Protein AF-A0A3N5GZ04-F1 (afdb_monomer_lite)

Foldseek 3Di:
DPPPDDAAEDEDEAEDQCCVVVVDPDPRVVVVVVVCVVVDPGHHDYDYDYHYPDDDDD

Sequence (58 aa):
MTDTARPIRIGLVSISDRASQGVYQDQGIPGLQQWLASALVSPWEPVVRLLPDERPES

Structure (mmCIF, N/CA/C/O backbone):
data_AF-A0A3N5GZ04-F1
#
_entry.id   AF-A0A3N5GZ04-F1
#
loop_
_atom_site.group_PDB
_atom_site.id
_atom_site.type_symbol
_atom_site.label_atom_id
_atom_site.label_alt_id
_atom_site.label_comp_id
_atom_site.label_asym_id
_atom_site.label_entity_id
_atom_site.label_seq_id
_atom_site.pdbx_PDB_ins_code
_atom_site.Cartn_x
_atom_site.Cartn_y
_atom_site.Cartn_z
_atom_site.occupancy
_atom_site.B_iso_or_equiv
_atom_site.auth_seq_id
_atom_site.auth_comp_id
_atom_site.auth_asym_id
_atom_site.auth_atom_id
_atom_site.pdbx_PDB_model_num
ATOM 1 N N . MET A 1 1 ? 11.849 -6.039 -27.916 1.00 43.69 1 MET A N 1
ATOM 2 C CA . MET A 1 1 ? 11.795 -7.224 -27.037 1.00 43.69 1 MET A CA 1
ATOM 3 C C . MET A 1 1 ? 10.684 -6.973 -26.025 1.00 43.69 1 MET A C 1
ATOM 5 O O . MET A 1 1 ? 10.940 -6.454 -24.951 1.00 43.69 1 MET A O 1
ATOM 9 N N . THR A 1 2 ? 9.429 -7.171 -26.428 1.00 48.69 2 THR A N 1
ATOM 10 C CA . THR A 1 2 ? 8.279 -7.058 -25.521 1.00 48.69 2 THR A CA 1
ATOM 11 C C . THR A 1 2 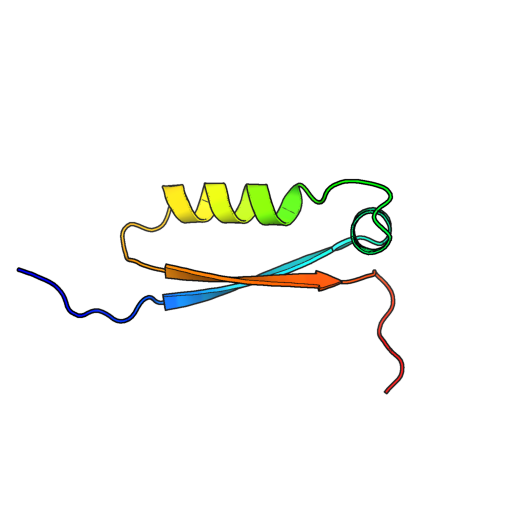? 8.215 -8.347 -24.730 1.00 48.69 2 THR A C 1
ATOM 13 O O . THR A 1 2 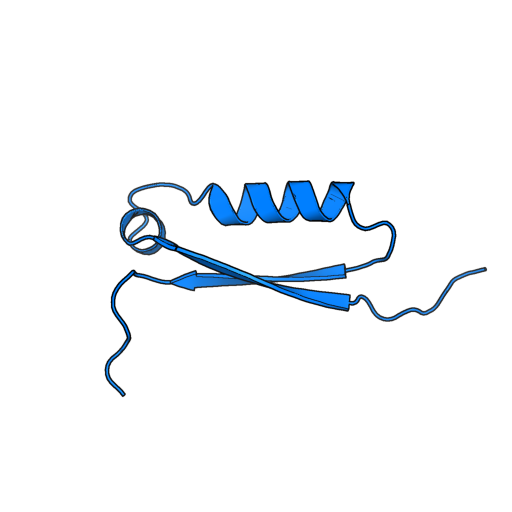? 7.736 -9.361 -25.230 1.00 48.69 2 THR A O 1
ATOM 16 N N . ASP A 1 3 ? 8.790 -8.314 -23.536 1.00 61.00 3 ASP A N 1
ATOM 17 C CA . ASP A 1 3 ? 8.612 -9.376 -22.565 1.00 61.00 3 ASP A CA 1
ATOM 18 C C . ASP A 1 3 ? 7.126 -9.429 -22.185 1.00 61.00 3 ASP A C 1
ATOM 20 O O . ASP A 1 3 ? 6.588 -8.517 -21.562 1.00 61.00 3 ASP A O 1
ATOM 24 N N . THR A 1 4 ? 6.438 -10.483 -22.621 1.00 65.12 4 THR A N 1
ATOM 25 C CA . THR A 1 4 ? 5.069 -10.854 -22.226 1.00 65.12 4 THR A CA 1
ATOM 26 C C . THR A 1 4 ? 5.031 -11.389 -20.786 1.00 65.12 4 THR A C 1
ATOM 28 O O . THR A 1 4 ? 4.271 -12.308 -20.473 1.00 65.12 4 THR A O 1
ATOM 31 N N . ALA A 1 5 ? 5.869 -10.863 -19.891 1.00 71.19 5 ALA A N 1
ATOM 32 C CA . ALA A 1 5 ? 5.874 -11.263 -18.496 1.00 71.19 5 ALA A CA 1
ATOM 33 C C . ALA A 1 5 ? 4.593 -10.772 -17.827 1.00 71.19 5 ALA A C 1
ATOM 35 O O . ALA A 1 5 ? 4.318 -9.574 -17.729 1.00 71.19 5 ALA A O 1
ATOM 36 N N . ARG A 1 6 ? 3.788 -11.730 -17.364 1.00 85.44 6 ARG A N 1
ATOM 37 C CA . ARG A 1 6 ? 2.638 -11.450 -16.510 1.00 85.44 6 ARG A CA 1
ATOM 38 C C . ARG A 1 6 ? 3.135 -10.692 -15.267 1.00 85.44 6 ARG A C 1
ATOM 40 O O . ARG A 1 6 ? 4.068 -11.184 -14.628 1.00 85.44 6 ARG A O 1
ATOM 47 N N . PRO A 1 7 ? 2.507 -9.563 -14.896 1.00 91.25 7 PRO A N 1
ATOM 48 C CA . PRO A 1 7 ? 2.878 -8.830 -13.696 1.00 91.25 7 PRO A CA 1
ATOM 49 C C . PRO A 1 7 ? 2.833 -9.723 -12.456 1.00 91.25 7 PRO A C 1
ATOM 51 O O . PRO A 1 7 ? 1.917 -10.536 -12.283 1.00 91.25 7 PRO A O 1
ATOM 54 N N . ILE A 1 8 ? 3.817 -9.561 -11.579 1.00 93.81 8 ILE A N 1
ATOM 55 C CA . ILE A 1 8 ? 3.855 -10.278 -10.303 1.00 93.81 8 ILE A CA 1
ATOM 56 C C . ILE A 1 8 ? 2.807 -9.652 -9.380 1.00 93.81 8 ILE A C 1
ATOM 58 O O . ILE A 1 8 ? 2.780 -8.436 -9.208 1.00 93.81 8 ILE A O 1
ATOM 62 N N . ARG A 1 9 ? 1.943 -10.458 -8.761 1.00 96.12 9 ARG A N 1
ATOM 63 C CA . ARG A 1 9 ? 0.972 -9.950 -7.780 1.00 96.12 9 ARG A CA 1
ATOM 64 C C . ARG A 1 9 ? 1.590 -9.897 -6.393 1.00 96.12 9 ARG A C 1
ATOM 66 O O . ARG A 1 9 ? 2.126 -10.901 -5.930 1.00 96.12 9 ARG A O 1
ATOM 73 N N . ILE A 1 10 ? 1.472 -8.753 -5.726 1.00 97.06 10 ILE A N 1
ATOM 74 C CA . ILE A 1 10 ? 2.051 -8.521 -4.399 1.00 97.06 10 ILE A CA 1
ATOM 75 C C . ILE A 1 10 ? 0.957 -8.054 -3.443 1.00 97.06 10 ILE A C 1
ATOM 77 O O . ILE A 1 10 ? 0.307 -7.035 -3.674 1.00 97.06 10 ILE A O 1
ATOM 81 N N . GLY A 1 11 ? 0.751 -8.812 -2.366 1.00 96.81 11 GLY A N 1
ATOM 82 C CA . GLY A 1 11 ? -0.201 -8.473 -1.312 1.00 96.81 11 GLY A CA 1
ATOM 83 C C . GLY A 1 11 ? 0.355 -7.415 -0.362 1.00 96.81 11 GLY A C 1
ATOM 84 O O . GLY A 1 11 ? 1.415 -7.620 0.221 1.00 96.81 11 GLY A O 1
ATOM 85 N N . LEU A 1 12 ? -0.376 -6.314 -0.180 1.00 95.62 12 LEU A N 1
ATOM 86 C CA . LEU A 1 12 ? -0.083 -5.268 0.800 1.00 95.62 12 LEU A CA 1
ATOM 87 C C . LEU A 1 12 ? -1.169 -5.292 1.870 1.00 95.62 12 LEU A C 1
ATOM 89 O O . LEU A 1 12 ? -2.328 -4.982 1.584 1.00 95.62 12 LEU A O 1
ATOM 93 N N . VAL A 1 13 ? -0.788 -5.679 3.085 1.00 92.12 13 VAL A N 1
ATOM 94 C CA . VAL A 1 13 ? -1.694 -5.753 4.232 1.00 92.12 13 VAL A CA 1
ATOM 95 C C . VAL A 1 13 ? -1.239 -4.742 5.273 1.00 92.12 13 VAL A C 1
ATOM 97 O O . VAL A 1 13 ? -0.115 -4.820 5.760 1.00 92.12 13 VAL A O 1
ATOM 100 N N . SER A 1 14 ? -2.116 -3.796 5.592 1.00 89.12 14 SER A N 1
ATOM 101 C CA . SER A 1 14 ? -1.944 -2.849 6.695 1.00 89.12 14 SER A CA 1
ATOM 102 C C . SER A 1 14 ? -2.991 -3.152 7.763 1.00 89.12 14 SER A C 1
ATOM 104 O O . SER A 1 14 ? -4.132 -3.478 7.427 1.00 89.12 14 SER A O 1
ATOM 106 N N . ILE A 1 15 ? -2.601 -3.072 9.033 1.00 88.56 15 ILE A N 1
ATOM 107 C CA . ILE A 1 15 ? -3.501 -3.233 10.177 1.00 88.56 15 ILE A CA 1
ATOM 108 C C . ILE A 1 15 ? -3.562 -1.882 10.894 1.00 88.56 15 ILE A C 1
ATOM 110 O O . ILE A 1 15 ? -2.529 -1.345 11.299 1.00 88.56 15 ILE A O 1
ATOM 114 N N . SER A 1 16 ? -4.750 -1.282 10.947 1.00 83.88 16 SER A N 1
ATOM 115 C CA . SER A 1 16 ? -4.978 0.004 11.602 1.00 83.88 16 SER A CA 1
ATOM 116 C C . SER A 1 16 ? -6.463 0.218 11.879 1.00 83.88 16 SER A C 1
ATOM 118 O O . SER A 1 16 ? -7.248 0.443 10.954 1.00 83.88 16 SER A O 1
ATOM 120 N N . ASP A 1 17 ? -6.846 0.259 13.155 1.00 78.62 17 ASP A N 1
ATOM 121 C CA . ASP A 1 17 ? -8.216 0.591 13.572 1.00 78.62 17 ASP A CA 1
ATOM 122 C C . ASP A 1 17 ? -8.662 1.958 13.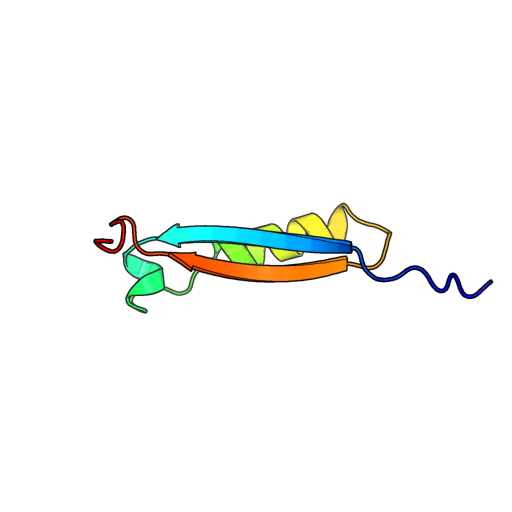066 1.00 78.62 17 ASP A C 1
ATOM 124 O O . ASP A 1 17 ? -9.744 2.122 12.511 1.00 78.62 17 ASP A O 1
ATOM 128 N N . ARG A 1 18 ? -7.797 2.964 13.193 1.00 78.75 18 ARG A N 1
ATOM 129 C CA . ARG A 1 18 ? -8.161 4.337 12.829 1.00 78.75 18 ARG A CA 1
ATOM 130 C C . ARG A 1 18 ? -8.332 4.511 11.328 1.00 78.75 18 ARG A C 1
ATOM 132 O O . ARG A 1 18 ? -9.207 5.264 10.907 1.00 78.75 18 ARG A O 1
ATOM 139 N N . ALA A 1 19 ? -7.503 3.847 10.527 1.00 77.56 19 ALA A N 1
ATOM 140 C CA . ALA A 1 19 ? -7.629 3.934 9.082 1.00 77.56 19 ALA A CA 1
ATOM 141 C C . ALA A 1 19 ? -8.754 3.042 8.544 1.00 77.56 19 ALA A C 1
ATOM 143 O O . ALA A 1 19 ? -9.475 3.456 7.639 1.00 77.56 19 ALA A O 1
ATOM 144 N N . SER A 1 20 ? -8.961 1.859 9.129 1.00 76.25 20 SER A N 1
ATOM 145 C CA . SER A 1 20 ? -10.084 0.982 8.770 1.00 76.25 20 SER A CA 1
ATOM 146 C C . SER A 1 20 ? -11.442 1.592 9.136 1.00 76.25 20 SER A C 1
ATOM 148 O O . SER A 1 20 ? -12.399 1.432 8.384 1.00 76.25 20 SER A O 1
ATOM 150 N N . GLN A 1 21 ? -11.516 2.372 10.219 1.00 79.06 21 GLN A N 1
ATOM 151 C CA . GLN A 1 21 ? -12.699 3.154 10.602 1.00 79.06 21 GLN A CA 1
ATOM 152 C C . GLN A 1 21 ? -12.842 4.479 9.823 1.00 79.06 21 GLN A C 1
ATOM 154 O O . GLN A 1 21 ? -13.793 5.224 10.052 1.00 79.06 21 GLN A O 1
ATOM 159 N N . GLY A 1 22 ? -11.908 4.807 8.919 1.00 76.44 22 GLY A N 1
ATOM 160 C CA . GLY A 1 22 ? -11.937 6.037 8.117 1.00 76.44 22 GLY A CA 1
ATOM 161 C C . GLY A 1 22 ? -11.644 7.328 8.894 1.00 76.44 22 GLY A C 1
ATOM 162 O O . GLY A 1 22 ? -11.833 8.417 8.359 1.00 76.44 22 GLY A O 1
ATOM 163 N N . VAL A 1 23 ? -11.171 7.224 10.141 1.00 77.31 23 VAL A N 1
ATOM 164 C CA . VAL A 1 23 ? -10.820 8.368 11.003 1.00 77.31 23 VAL A CA 1
ATOM 165 C C . VAL A 1 23 ? -9.545 9.058 10.505 1.00 77.31 23 VAL A C 1
ATOM 167 O O . VAL A 1 23 ? -9.424 10.278 10.595 1.00 77.31 23 VAL A O 1
ATOM 170 N N . TYR A 1 24 ? -8.606 8.287 9.946 1.00 74.62 24 TYR A N 1
ATOM 171 C CA . TYR A 1 24 ? -7.394 8.787 9.293 1.00 74.62 24 TYR A CA 1
ATOM 172 C C . TYR A 1 24 ? -7.160 8.089 7.956 1.00 74.62 24 TYR A C 1
ATOM 174 O O . TYR A 1 24 ? -7.496 6.923 7.780 1.00 74.62 24 TYR A O 1
ATOM 182 N N . GLN A 1 25 ? -6.535 8.788 7.012 1.00 75.31 25 GLN A N 1
ATOM 183 C CA . GLN A 1 25 ? -6.122 8.170 5.759 1.00 75.31 25 GLN A CA 1
ATOM 184 C C . GLN A 1 25 ? -4.931 7.237 6.006 1.00 75.31 25 GLN A C 1
ATOM 186 O O . GLN A 1 25 ? -3.919 7.674 6.557 1.00 75.31 25 GLN A O 1
ATOM 191 N N . ASP A 1 26 ? -5.029 5.977 5.576 1.00 79.50 26 ASP A N 1
ATOM 192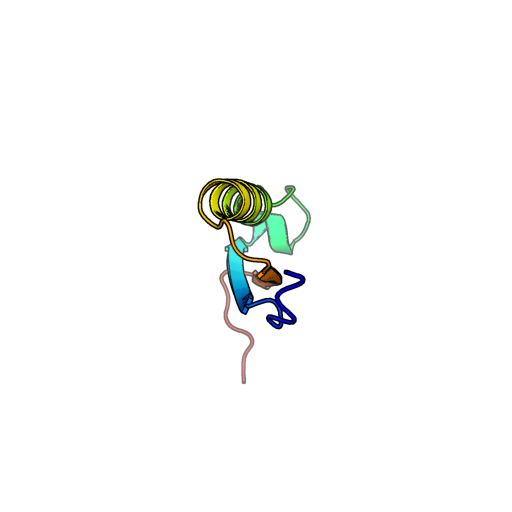 C CA . ASP A 1 26 ? -3.899 5.047 5.624 1.00 79.50 26 ASP A CA 1
ATOM 193 C C . ASP A 1 26 ? -2.718 5.604 4.818 1.00 79.50 26 ASP A C 1
ATOM 195 O O . ASP A 1 26 ? -2.850 5.901 3.632 1.00 79.50 26 ASP A O 1
ATOM 199 N N . GLN A 1 27 ? -1.567 5.748 5.474 1.00 87.06 27 GLN A N 1
ATOM 200 C CA . GLN A 1 27 ? -0.300 6.122 4.834 1.00 87.06 27 GLN A CA 1
ATOM 201 C C . GLN A 1 27 ? 0.625 4.910 4.654 1.00 87.06 27 GLN A C 1
ATOM 203 O O . GLN A 1 27 ? 1.612 4.996 3.923 1.00 87.06 27 GLN A O 1
ATOM 208 N N . GLY A 1 28 ? 0.304 3.771 5.283 1.00 88.69 28 GLY A N 1
ATOM 209 C CA . GLY A 1 28 ? 1.108 2.556 5.215 1.00 88.69 28 GLY A CA 1
ATOM 210 C C . GLY A 1 28 ? 1.107 1.951 3.815 1.00 88.69 28 GLY A C 1
ATOM 211 O O . GLY A 1 28 ? 2.173 1.766 3.226 1.00 88.69 28 GLY A O 1
ATOM 212 N N . ILE A 1 29 ? -0.073 1.695 3.241 1.00 93.44 29 ILE A N 1
ATOM 213 C CA . ILE A 1 29 ? -0.186 1.132 1.889 1.00 93.44 29 ILE A CA 1
ATOM 214 C C . ILE A 1 29 ? 0.397 2.082 0.834 1.00 93.44 29 ILE A C 1
ATOM 216 O O . ILE A 1 29 ? 1.197 1.600 0.028 1.00 93.44 29 ILE A O 1
ATOM 220 N N . PRO A 1 30 ? 0.102 3.401 0.830 1.00 93.75 30 PRO A N 1
ATOM 221 C CA . PRO A 1 30 ? 0.756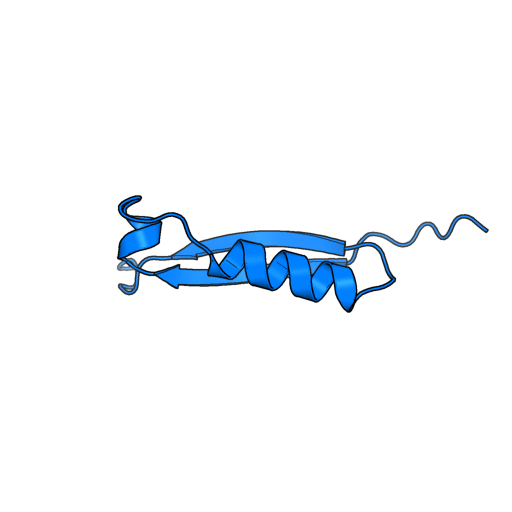 4.331 -0.091 1.00 93.75 30 PRO A CA 1
ATOM 222 C C . PRO A 1 30 ? 2.287 4.318 0.018 1.00 93.75 30 PRO A C 1
ATOM 224 O O . PRO A 1 30 ? 2.973 4.265 -1.004 1.00 93.75 30 PRO A O 1
ATOM 227 N N . GLY A 1 31 ? 2.833 4.290 1.240 1.00 94.62 31 GLY A N 1
ATOM 228 C CA . GLY A 1 31 ? 4.279 4.208 1.463 1.00 94.62 31 GLY A CA 1
ATOM 229 C C . GLY A 1 31 ? 4.893 2.912 0.922 1.00 94.62 31 GLY A C 1
ATOM 230 O O . GLY A 1 31 ? 5.916 2.948 0.238 1.00 94.62 31 GLY A O 1
ATOM 231 N N . LEU A 1 32 ? 4.241 1.769 1.156 1.00 94.88 32 LEU A N 1
ATOM 232 C CA . LEU A 1 32 ? 4.675 0.469 0.630 1.00 94.88 32 LEU A CA 1
ATOM 233 C C . LEU A 1 32 ? 4.621 0.420 -0.900 1.00 94.88 32 LEU A C 1
ATOM 235 O O . LEU A 1 32 ? 5.546 -0.094 -1.528 1.00 94.88 32 LEU A O 1
ATOM 239 N N . GLN A 1 33 ? 3.571 0.977 -1.509 1.00 96.00 33 GLN A N 1
ATOM 240 C CA . GLN A 1 33 ? 3.462 1.068 -2.965 1.00 96.00 33 GLN A CA 1
ATOM 241 C C . GLN A 1 33 ? 4.586 1.918 -3.558 1.00 96.00 33 GLN A C 1
ATOM 243 O O . GLN A 1 33 ? 5.202 1.508 -4.541 1.00 96.00 33 GLN A O 1
ATOM 248 N N . GLN A 1 34 ? 4.885 3.068 -2.949 1.00 97.25 34 GLN A N 1
ATOM 249 C CA . GLN A 1 34 ? 5.955 3.950 -3.408 1.00 97.25 34 GLN A CA 1
ATOM 250 C C . GLN A 1 34 ? 7.330 3.286 -3.292 1.00 97.25 34 GLN A C 1
ATOM 252 O O . GLN A 1 34 ? 8.143 3.384 -4.211 1.00 97.25 34 GLN A O 1
ATOM 257 N N . TRP A 1 35 ? 7.583 2.581 -2.189 1.00 96.75 35 TRP A N 1
ATOM 258 C CA . TRP A 1 35 ? 8.827 1.841 -2.006 1.00 96.75 35 TRP A CA 1
ATOM 259 C C . TRP A 1 35 ? 8.964 0.689 -3.011 1.00 96.75 35 TRP A C 1
ATOM 261 O O . TRP A 1 35 ? 10.009 0.535 -3.635 1.00 96.75 35 TRP A O 1
ATOM 271 N N . LEU A 1 36 ? 7.904 -0.089 -3.246 1.00 96.75 36 LEU A N 1
ATOM 272 C CA . LEU A 1 36 ? 7.937 -1.163 -4.246 1.00 96.75 36 LEU A CA 1
ATOM 273 C C . LEU A 1 36 ? 8.115 -0.624 -5.665 1.00 96.75 36 LEU A C 1
ATOM 275 O O . LEU A 1 36 ? 8.835 -1.228 -6.453 1.00 96.75 36 LEU A O 1
ATOM 279 N N . ALA A 1 37 ? 7.515 0.523 -5.984 1.00 95.44 37 ALA A N 1
ATOM 280 C CA . ALA A 1 37 ? 7.708 1.181 -7.271 1.00 95.44 37 ALA A CA 1
ATOM 281 C C . ALA A 1 37 ? 9.158 1.649 -7.494 1.00 95.44 37 ALA A C 1
ATOM 283 O O . ALA A 1 37 ? 9.592 1.718 -8.640 1.00 95.44 37 ALA A O 1
ATOM 284 N N . SER A 1 38 ? 9.910 1.960 -6.430 1.00 97.12 38 SER A N 1
ATOM 285 C CA . SER A 1 38 ? 11.334 2.307 -6.543 1.00 97.12 38 SER A CA 1
ATOM 286 C C . SER A 1 38 ? 12.259 1.086 -6.516 1.00 97.12 38 SER A C 1
ATOM 288 O O . SER A 1 38 ? 13.344 1.137 -7.093 1.00 97.12 38 SER A O 1
ATOM 290 N N . ALA A 1 39 ? 11.842 -0.008 -5.873 1.00 96.69 39 ALA A N 1
ATOM 291 C CA . ALA A 1 39 ? 12.639 -1.224 -5.731 1.00 96.69 39 ALA A CA 1
ATOM 292 C C . ALA A 1 39 ? 12.471 -2.218 -6.895 1.00 96.69 39 ALA A C 1
ATOM 294 O O . ALA A 1 39 ? 13.414 -2.933 -7.236 1.00 96.69 39 ALA A O 1
ATOM 295 N N . LEU A 1 40 ? 11.278 -2.300 -7.493 1.00 95.00 40 LEU A N 1
ATOM 296 C CA . LEU A 1 40 ? 10.957 -3.271 -8.537 1.00 95.00 40 LEU A CA 1
ATOM 297 C C . LEU A 1 40 ? 11.074 -2.651 -9.927 1.00 95.00 40 LEU A C 1
ATOM 299 O O . LEU A 1 40 ? 10.395 -1.684 -10.256 1.00 95.00 40 LEU A O 1
ATOM 303 N N . VAL A 1 41 ? 11.898 -3.271 -10.769 1.00 93.00 41 VAL A N 1
ATOM 304 C CA . VAL A 1 41 ? 12.029 -2.906 -12.190 1.00 93.00 41 VAL A CA 1
ATOM 305 C C . VAL A 1 41 ? 10.974 -3.618 -13.045 1.00 93.00 41 VAL A C 1
ATOM 307 O O . VAL A 1 41 ? 10.532 -3.093 -14.065 1.00 93.00 41 VAL A O 1
ATOM 310 N N . SER A 1 42 ? 10.561 -4.819 -12.631 1.00 91.62 42 SER A N 1
ATOM 311 C CA . SER A 1 42 ? 9.574 -5.627 -13.349 1.00 91.62 42 SER A CA 1
ATOM 312 C C . SER A 1 42 ? 8.138 -5.168 -13.066 1.00 91.62 42 SER A C 1
ATOM 314 O O . SER A 1 42 ? 7.848 -4.735 -11.946 1.00 91.62 42 SER A O 1
ATOM 316 N N . PRO A 1 43 ? 7.206 -5.326 -14.029 1.00 93.06 43 PRO A N 1
ATOM 317 C CA . PRO A 1 43 ? 5.791 -5.054 -13.805 1.00 93.06 43 PRO A CA 1
ATOM 318 C C . PRO A 1 43 ? 5.228 -5.853 -12.626 1.00 93.06 43 PRO A C 1
ATOM 320 O O . PRO A 1 43 ? 5.475 -7.055 -12.486 1.00 93.06 43 PRO A O 1
ATOM 323 N N . TRP A 1 44 ? 4.422 -5.191 -11.803 1.00 95.69 44 TRP A N 1
ATOM 324 C CA . TRP A 1 44 ? 3.767 -5.805 -10.657 1.00 95.69 44 TRP A CA 1
ATOM 325 C C . TRP A 1 44 ? 2.380 -5.199 -10.422 1.00 95.69 44 TRP A C 1
ATOM 327 O O . TRP A 1 44 ? 2.085 -4.087 -10.856 1.00 95.69 44 TRP A O 1
ATOM 337 N N . GLU A 1 45 ? 1.522 -5.956 -9.746 1.00 96.25 45 GLU A N 1
ATOM 338 C CA . GLU A 1 45 ? 0.147 -5.586 -9.413 1.00 96.25 45 GLU A CA 1
ATOM 339 C C . GLU A 1 45 ? -0.041 -5.622 -7.885 1.00 96.25 45 GLU A C 1
ATOM 341 O O . GLU A 1 45 ? 0.112 -6.692 -7.281 1.00 96.25 45 GLU A O 1
ATOM 346 N N . PRO A 1 46 ? -0.387 -4.497 -7.231 1.00 96.25 46 PRO A N 1
ATOM 347 C CA . PRO A 1 46 ? -0.707 -4.495 -5.810 1.00 96.25 46 PRO A CA 1
ATOM 348 C C . PRO A 1 46 ? -2.076 -5.130 -5.546 1.00 96.25 46 PRO A C 1
ATOM 350 O O . PRO A 1 46 ? -3.074 -4.801 -6.187 1.00 96.25 46 PRO A O 1
ATOM 353 N N . VAL A 1 47 ? -2.149 -5.971 -4.519 1.00 97.12 47 VAL A N 1
ATOM 354 C CA . VAL A 1 47 ? -3.399 -6.470 -3.935 1.00 97.12 47 VAL A CA 1
ATOM 355 C C . VAL A 1 47 ? -3.498 -5.926 -2.517 1.00 97.12 47 VAL A C 1
ATOM 357 O O . VAL A 1 47 ? -2.802 -6.389 -1.620 1.00 97.12 47 VAL A O 1
ATOM 360 N N . VAL A 1 48 ? -4.341 -4.915 -2.316 1.00 94.38 48 VAL A N 1
ATOM 361 C CA . VAL A 1 48 ? -4.393 -4.152 -1.062 1.00 94.38 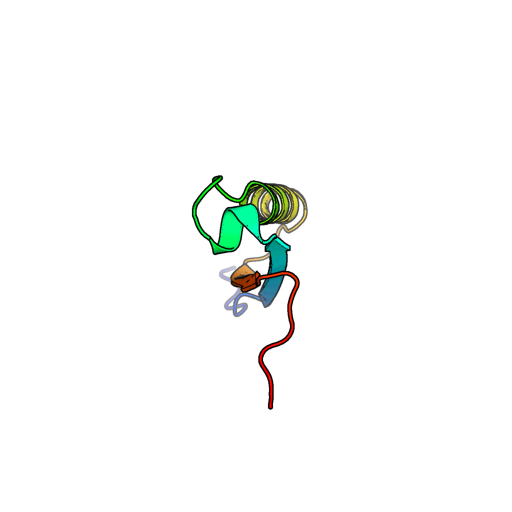48 VAL A CA 1
ATOM 362 C C . VAL A 1 48 ? -5.475 -4.662 -0.107 1.00 94.38 48 VAL A C 1
ATOM 364 O O . VAL A 1 48 ? -6.598 -4.991 -0.517 1.00 94.38 48 VAL A O 1
ATOM 367 N N . ARG A 1 49 ? -5.139 -4.715 1.184 1.00 91.88 49 ARG A N 1
ATOM 368 C CA . ARG A 1 49 ? -6.063 -4.968 2.295 1.00 91.88 49 ARG A CA 1
ATOM 369 C C . ARG A 1 49 ? -5.697 -4.082 3.480 1.00 91.88 49 ARG A C 1
ATOM 371 O O . ARG A 1 49 ? -4.564 -4.103 3.949 1.00 91.88 49 ARG A O 1
ATOM 378 N N . LEU A 1 50 ? -6.681 -3.340 3.966 1.00 88.94 50 LEU A N 1
ATOM 379 C CA . LEU A 1 50 ? -6.618 -2.635 5.237 1.00 88.94 50 LEU A CA 1
ATOM 380 C C . LEU A 1 50 ? -7.526 -3.378 6.211 1.00 88.94 50 LEU A C 1
ATOM 382 O O . LEU A 1 50 ? -8.693 -3.611 5.893 1.00 88.94 50 LEU A O 1
ATOM 386 N N . LEU A 1 51 ? -6.976 -3.795 7.343 1.00 88.56 51 LEU A N 1
ATOM 387 C CA . LEU A 1 51 ? -7.680 -4.567 8.359 1.00 88.56 51 LEU A CA 1
ATOM 388 C C . LEU A 1 51 ? -7.757 -3.767 9.670 1.00 88.56 51 LEU A C 1
ATOM 390 O O . LEU A 1 51 ? -6.828 -3.011 9.965 1.00 88.56 51 LEU A O 1
ATOM 394 N N . PRO A 1 52 ? -8.840 -3.910 10.446 1.00 85.38 52 PRO A N 1
ATOM 395 C CA . PRO A 1 52 ? -8.841 -3.526 11.856 1.00 85.38 52 PRO A CA 1
ATOM 396 C C . PRO A 1 52 ? -7.921 -4.458 12.670 1.00 85.38 52 PRO A C 1
ATOM 398 O O . PRO A 1 52 ? -7.564 -5.542 12.200 1.00 85.38 52 PRO A O 1
ATOM 401 N N . ASP A 1 53 ? -7.535 -4.043 13.878 1.00 82.19 53 ASP A N 1
ATOM 402 C CA . ASP A 1 53 ? -6.679 -4.814 14.795 1.00 82.19 53 ASP A CA 1
ATOM 403 C C . ASP A 1 53 ? -7.377 -6.094 15.290 1.00 82.19 53 ASP A C 1
ATOM 405 O O . ASP A 1 53 ? -6.728 -7.108 15.570 1.00 82.19 53 ASP A O 1
ATOM 409 N N . GLU A 1 54 ? -8.709 -6.078 15.370 1.00 79.31 54 GLU A N 1
ATOM 410 C CA . GLU A 1 54 ? -9.506 -7.222 15.806 1.00 79.31 54 GLU A CA 1
ATOM 411 C C . GLU A 1 54 ? -9.718 -8.247 14.679 1.00 79.31 54 GLU A C 1
ATOM 413 O O . GLU A 1 54 ? -10.018 -7.911 13.529 1.00 79.31 54 GLU A O 1
ATOM 418 N N . ARG A 1 55 ? -9.591 -9.541 15.011 1.00 75.12 55 ARG A N 1
ATOM 419 C CA . ARG A 1 55 ? -9.935 -10.613 14.066 1.00 75.12 55 ARG A CA 1
ATOM 420 C C . ARG A 1 55 ? -11.455 -10.711 13.940 1.00 75.12 55 ARG A C 1
ATOM 422 O O . ARG A 1 55 ? -12.115 -10.791 14.973 1.00 75.12 55 ARG A O 1
ATOM 429 N N . PRO A 1 56 ? -12.005 -10.822 12.718 1.00 68.12 56 PRO A N 1
ATOM 430 C CA . PRO A 1 56 ? -13.391 -11.234 12.548 1.00 68.12 56 PRO A CA 1
ATOM 431 C C . PRO A 1 56 ? -13.583 -12.609 13.198 1.00 68.12 56 PRO A C 1
ATOM 433 O O . PRO A 1 56 ? -12.789 -13.524 12.951 1.00 68.12 56 PRO A O 1
ATOM 436 N N . GLU A 1 57 ? -14.604 -12.747 14.040 1.00 71.44 57 GLU A N 1
ATOM 437 C CA . GLU A 1 57 ? -14.990 -14.046 14.591 1.00 71.44 57 GLU A CA 1
ATOM 438 C C . GLU A 1 57 ? -15.387 -14.991 13.440 1.00 71.44 57 GLU A C 1
ATOM 440 O O . GLU A 1 57 ? -15.958 -14.555 12.437 1.00 71.44 57 GLU A O 1
ATOM 445 N N . SER A 1 58 ? -14.973 -16.260 13.543 1.00 66.69 58 SER A N 1
ATOM 446 C CA . SER A 1 58 ? -15.115 -17.284 12.489 1.00 66.69 58 SER A CA 1
ATOM 447 C C . SER A 1 58 ? -16.503 -17.904 12.428 1.00 66.69 58 SER A C 1
ATOM 449 O O . SER A 1 58 ? -17.110 -18.080 13.506 1.00 66.69 58 SER A O 1
#

pLDDT: mean 85.37, std 12.25, range [43.69, 97.25]

Secondary structure (DSSP, 8-state):
----PPPEEEEEEEE-HHHHTTSS---HHHHHHHHHHHH--S-EEEEEEEE-SSPPP-

Radius of gyration: 14.71 Å; chains: 1; bounding box: 28×26×43 Å